Protein AF-A0A124E3X3-F1 (afdb_monomer_lite)

Structure (mmCIF, N/CA/C/O backbone):
data_AF-A0A124E3X3-F1
#
_entry.id   AF-A0A124E3X3-F1
#
loop_
_atom_site.group_PDB
_atom_site.id
_atom_site.type_symbol
_atom_site.label_atom_id
_atom_site.label_alt_id
_atom_site.label_comp_id
_atom_site.label_asym_id
_atom_site.label_entity_id
_atom_site.label_seq_id
_atom_site.pdbx_PDB_ins_code
_atom_site.Cartn_x
_atom_site.Cartn_y
_atom_site.Cartn_z
_atom_site.occupancy
_atom_site.B_iso_or_equiv
_atom_site.auth_seq_id
_atom_site.auth_comp_id
_atom_site.auth_asym_id
_atom_site.auth_atom_id
_atom_site.pdbx_PDB_model_num
ATOM 1 N N . MET A 1 1 ? 8.714 -7.446 16.337 1.00 58.38 1 MET A N 1
ATOM 2 C CA . MET A 1 1 ? 9.329 -7.108 15.034 1.00 58.38 1 MET A CA 1
ATOM 3 C C . MET A 1 1 ? 8.265 -7.274 13.971 1.00 58.38 1 MET A C 1
ATOM 5 O O . MET A 1 1 ? 7.716 -8.364 13.875 1.00 58.38 1 MET A O 1
ATOM 9 N N . ASP A 1 2 ? 7.947 -6.226 13.214 1.00 73.69 2 ASP A N 1
ATOM 10 C CA . ASP A 1 2 ? 7.037 -6.372 12.076 1.00 73.69 2 ASP A CA 1
ATOM 11 C C . ASP A 1 2 ? 7.681 -7.247 11.004 1.00 73.69 2 ASP A C 1
ATOM 13 O O . ASP A 1 2 ? 8.800 -6.977 10.561 1.00 73.69 2 ASP A O 1
ATOM 17 N N . SER A 1 3 ? 6.979 -8.296 10.583 1.00 84.81 3 SER A N 1
ATOM 18 C CA . SER A 1 3 ? 7.455 -9.166 9.511 1.00 84.81 3 SER A CA 1
ATOM 19 C C . SER A 1 3 ? 6.856 -8.714 8.181 1.00 84.81 3 SER A C 1
ATOM 21 O O . SER A 1 3 ? 5.655 -8.850 7.944 1.00 84.81 3 SER A O 1
ATOM 23 N N . ILE A 1 4 ? 7.699 -8.150 7.311 1.00 89.50 4 ILE A N 1
ATOM 24 C CA . ILE A 1 4 ? 7.328 -7.832 5.928 1.00 89.50 4 ILE A CA 1
ATOM 25 C C . ILE A 1 4 ? 7.674 -9.046 5.069 1.00 89.50 4 ILE A C 1
ATOM 27 O O . ILE A 1 4 ? 8.846 -9.394 4.910 1.00 89.50 4 ILE A O 1
ATOM 31 N N . LYS A 1 5 ? 6.654 -9.690 4.508 1.00 93.31 5 LYS A N 1
ATOM 32 C CA . LYS A 1 5 ? 6.790 -10.812 3.576 1.00 93.31 5 LYS A CA 1
ATOM 33 C C . LYS A 1 5 ? 6.248 -10.423 2.204 1.00 93.31 5 LYS A C 1
ATOM 35 O O . LYS A 1 5 ? 5.456 -9.494 2.064 1.00 93.31 5 LYS A O 1
ATOM 40 N N . TYR A 1 6 ? 6.681 -11.155 1.185 1.00 93.19 6 TYR A N 1
ATOM 41 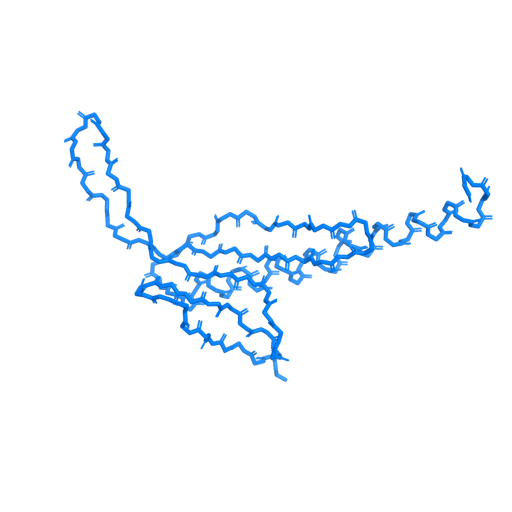C CA . TYR A 1 6 ? 6.237 -10.954 -0.189 1.00 93.19 6 TYR A CA 1
ATOM 42 C C . TYR A 1 6 ? 5.603 -12.236 -0.697 1.00 93.19 6 TYR A C 1
ATOM 44 O O . TYR A 1 6 ? 6.243 -13.287 -0.669 1.00 93.19 6 TYR A O 1
ATOM 52 N N . ARG A 1 7 ? 4.375 -12.144 -1.200 1.00 95.06 7 ARG A N 1
ATOM 53 C CA . ARG A 1 7 ? 3.743 -13.233 -1.945 1.00 95.06 7 ARG A CA 1
ATOM 54 C C . ARG A 1 7 ? 3.748 -12.863 -3.418 1.00 95.06 7 ARG A C 1
ATOM 56 O O . ARG A 1 7 ? 3.249 -11.806 -3.787 1.00 95.06 7 ARG A O 1
ATOM 63 N N . ARG A 1 8 ? 4.355 -13.693 -4.263 1.00 94.62 8 ARG A N 1
ATOM 64 C CA . ARG A 1 8 ? 4.367 -13.449 -5.710 1.00 94.62 8 ARG A CA 1
ATOM 65 C C . ARG A 1 8 ? 2.940 -13.573 -6.250 1.00 94.62 8 ARG A C 1
ATOM 67 O O . ARG A 1 8 ? 2.271 -14.553 -5.945 1.00 94.62 8 ARG A O 1
ATOM 74 N N . ILE A 1 9 ? 2.502 -12.569 -7.006 1.00 94.06 9 ILE A N 1
ATOM 75 C CA . ILE A 1 9 ? 1.223 -12.582 -7.732 1.00 94.06 9 ILE A CA 1
ATOM 76 C C . ILE A 1 9 ? 1.499 -12.948 -9.191 1.00 94.06 9 ILE A C 1
ATOM 78 O O . ILE A 1 9 ? 0.846 -13.822 -9.739 1.00 94.06 9 ILE A O 1
ATOM 82 N N . ASP A 1 10 ? 2.502 -12.302 -9.794 1.00 91.50 10 ASP A N 1
ATOM 83 C CA . ASP A 1 10 ? 2.890 -12.497 -11.192 1.00 91.50 10 ASP A CA 1
ATOM 84 C C . ASP A 1 10 ? 4.400 -12.227 -11.367 1.00 91.50 10 ASP A C 1
ATOM 86 O O . ASP A 1 10 ? 5.152 -12.027 -10.403 1.00 91.50 10 ASP A O 1
ATOM 90 N N . THR A 1 11 ? 4.885 -12.236 -12.600 1.00 88.69 11 THR A N 1
ATOM 91 C CA . THR A 1 11 ? 6.194 -11.729 -12.991 1.00 88.69 11 THR A CA 1
ATOM 92 C C . THR A 1 11 ? 6.294 -10.258 -12.623 1.00 88.69 11 THR A C 1
ATOM 94 O O . THR A 1 11 ? 5.453 -9.444 -12.985 1.00 88.69 11 THR A O 1
ATOM 97 N N . ASP A 1 12 ? 7.324 -9.929 -11.842 1.00 90.62 12 ASP A N 1
ATOM 98 C CA . ASP A 1 12 ? 7.582 -8.569 -11.377 1.00 90.62 12 ASP A CA 1
ATOM 99 C C . ASP A 1 12 ? 6.446 -7.917 -10.551 1.00 90.62 12 ASP A C 1
ATOM 101 O O . ASP A 1 12 ? 6.487 -6.711 -10.307 1.00 90.62 12 ASP A O 1
ATOM 105 N N . ARG A 1 13 ? 5.489 -8.699 -10.022 1.00 94.44 13 ARG A N 1
ATOM 106 C CA . ARG A 1 13 ? 4.403 -8.224 -9.144 1.00 94.44 13 ARG A CA 1
ATOM 107 C C . ARG A 1 13 ? 4.250 -9.089 -7.892 1.00 94.44 13 ARG A C 1
ATOM 109 O O . ARG A 1 13 ? 4.132 -10.312 -7.966 1.00 94.44 13 ARG A O 1
ATOM 116 N N . TYR A 1 14 ? 4.207 -8.442 -6.731 1.00 96.06 14 TYR A N 1
ATOM 117 C CA . TYR A 1 14 ? 4.158 -9.091 -5.421 1.00 96.06 14 TYR A CA 1
ATOM 118 C C . TYR A 1 14 ? 3.132 -8.411 -4.515 1.00 96.06 14 TYR A C 1
ATOM 120 O O . TYR A 1 14 ? 3.091 -7.187 -4.445 1.00 96.06 14 TYR A O 1
ATOM 128 N N . ALA A 1 15 ? 2.357 -9.196 -3.776 1.00 95.94 15 ALA A N 1
ATOM 129 C CA . ALA A 1 15 ? 1.607 -8.728 -2.621 1.00 95.94 15 ALA A CA 1
ATOM 130 C C . ALA A 1 15 ? 2.574 -8.427 -1.468 1.00 95.94 15 ALA A C 1
ATOM 132 O O . ALA A 1 15 ? 3.525 -9.181 -1.223 1.00 95.94 15 ALA A O 1
ATOM 133 N N . ILE A 1 16 ? 2.317 -7.331 -0.761 1.00 95.69 16 ILE A N 1
ATOM 134 C CA . ILE A 1 16 ? 3.004 -6.940 0.466 1.00 95.69 16 ILE A CA 1
ATOM 135 C C . ILE A 1 16 ? 2.202 -7.517 1.629 1.00 95.69 16 ILE A C 1
ATOM 137 O O . ILE A 1 16 ? 1.062 -7.116 1.864 1.00 95.69 16 ILE A O 1
ATOM 141 N N . LEU A 1 17 ? 2.807 -8.455 2.352 1.00 95.25 17 LEU A N 1
ATOM 142 C CA . LEU A 1 17 ? 2.236 -9.043 3.554 1.00 95.25 17 LEU A CA 1
ATOM 143 C C . LEU A 1 17 ? 2.885 -8.395 4.780 1.00 95.25 17 LEU A C 1
ATOM 145 O O . LEU A 1 17 ? 4.094 -8.530 4.975 1.00 95.25 17 LEU A O 1
ATOM 149 N N . LEU A 1 18 ? 2.094 -7.726 5.612 1.00 92.62 18 LEU A N 1
ATOM 150 C CA . LEU A 1 18 ? 2.518 -7.195 6.903 1.00 92.62 18 LEU A CA 1
ATOM 151 C C . LEU A 1 18 ? 1.913 -8.058 8.007 1.00 92.62 18 LEU A C 1
ATOM 153 O O . LEU A 1 18 ? 0.694 -8.145 8.129 1.00 92.62 18 LEU A O 1
ATOM 157 N N . ASN A 1 19 ? 2.761 -8.723 8.795 1.00 90.44 19 ASN A N 1
ATOM 158 C CA . ASN A 1 19 ? 2.325 -9.610 9.882 1.00 90.44 19 ASN A CA 1
ATOM 159 C C . ASN A 1 19 ? 1.325 -10.692 9.420 1.00 90.44 19 ASN A C 1
ATOM 161 O O . ASN A 1 19 ? 0.430 -11.084 10.155 1.00 90.44 19 ASN A O 1
ATOM 165 N N . GLY A 1 20 ? 1.485 -11.174 8.182 1.00 88.81 20 GLY A N 1
ATOM 166 C CA . GLY A 1 20 ? 0.618 -12.191 7.574 1.00 88.81 20 GLY A CA 1
ATOM 167 C C . GLY A 1 20 ? -0.593 -11.642 6.814 1.00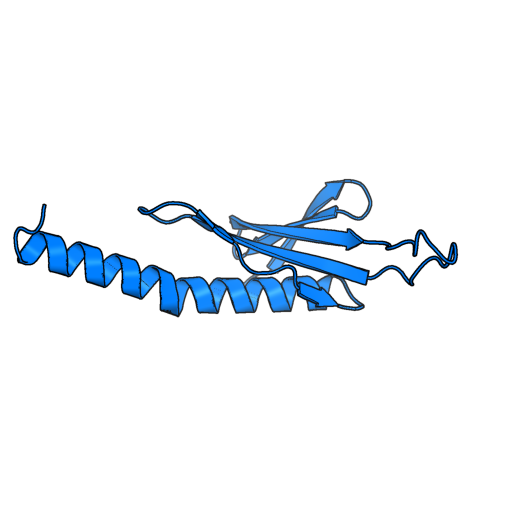 88.81 20 GLY A C 1
ATOM 168 O O . GLY A 1 20 ? -1.191 -12.389 6.045 1.00 88.81 20 GLY A O 1
ATOM 169 N N . HIS A 1 21 ? -0.906 -10.352 6.942 1.00 90.50 21 HIS A N 1
ATOM 170 C CA . HIS A 1 21 ? -2.029 -9.719 6.252 1.00 90.50 21 HIS A CA 1
ATOM 171 C C . HIS A 1 21 ? -1.579 -9.015 4.976 1.00 90.50 21 HIS A C 1
ATOM 173 O O . HIS A 1 21 ? -0.584 -8.292 4.978 1.00 90.50 21 HIS A O 1
ATOM 179 N N . GLU A 1 22 ? -2.316 -9.206 3.883 1.00 93.88 22 GLU A N 1
ATOM 180 C CA . GLU A 1 22 ? -2.086 -8.440 2.662 1.00 93.88 22 GLU A CA 1
ATOM 181 C C . GLU A 1 22 ? -2.542 -7.001 2.859 1.00 93.88 22 GLU A C 1
ATOM 183 O O . GLU A 1 22 ? -3.717 -6.742 3.097 1.00 93.88 22 GLU A O 1
ATOM 188 N N . ILE A 1 23 ? -1.591 -6.077 2.749 1.00 94.25 23 ILE A N 1
ATOM 189 C CA . ILE A 1 23 ? -1.851 -4.642 2.878 1.00 94.25 23 ILE A CA 1
ATOM 190 C C . ILE A 1 23 ? -1.734 -3.916 1.544 1.00 94.25 23 ILE A C 1
ATOM 192 O O . ILE A 1 23 ? -1.928 -2.714 1.504 1.00 94.25 23 ILE A O 1
ATOM 196 N N . GLY A 1 24 ? -1.348 -4.582 0.455 1.00 93.94 24 GLY A N 1
ATOM 197 C CA . GLY A 1 24 ? -1.158 -3.935 -0.841 1.00 93.94 24 GLY A CA 1
ATOM 198 C C . GLY A 1 24 ? -0.220 -4.696 -1.760 1.00 93.94 24 GLY A C 1
ATOM 199 O O . GLY A 1 24 ? 0.058 -5.876 -1.548 1.00 93.94 24 GLY A O 1
ATOM 200 N N . ALA A 1 25 ? 0.298 -4.017 -2.781 1.00 95.94 25 ALA A N 1
ATOM 201 C CA . ALA A 1 25 ? 1.145 -4.638 -3.789 1.00 95.94 25 ALA A CA 1
ATOM 202 C C . ALA A 1 25 ? 2.331 -3.757 -4.187 1.00 95.94 25 ALA A C 1
ATOM 204 O O . ALA A 1 25 ? 2.282 -2.529 -4.151 1.00 95.94 25 ALA A O 1
ATOM 205 N N . VAL A 1 26 ? 3.402 -4.421 -4.614 1.00 95.75 26 VAL A N 1
ATOM 206 C CA . VAL A 1 26 ? 4.580 -3.826 -5.235 1.00 95.75 26 VAL A CA 1
ATOM 207 C C . VAL A 1 26 ? 4.806 -4.463 -6.601 1.00 95.75 26 VAL A C 1
ATOM 209 O O . VAL A 1 26 ? 4.878 -5.686 -6.730 1.00 95.75 26 VAL A O 1
ATOM 212 N N . ALA A 1 27 ? 4.913 -3.632 -7.630 1.00 95.12 27 ALA A N 1
ATOM 213 C CA . ALA A 1 27 ? 5.108 -4.048 -9.009 1.00 95.12 27 ALA A CA 1
ATOM 214 C C . ALA A 1 27 ? 6.273 -3.290 -9.641 1.00 95.12 27 ALA A C 1
ATOM 216 O O . ALA A 1 27 ? 6.543 -2.139 -9.296 1.00 95.12 27 ALA A O 1
ATOM 217 N N . LYS A 1 28 ? 6.975 -3.922 -10.575 1.00 93.69 28 LYS A N 1
ATOM 218 C CA . LYS A 1 28 ? 7.944 -3.229 -11.420 1.00 93.69 28 LYS A CA 1
ATOM 219 C C . LYS A 1 28 ? 7.182 -2.532 -12.540 1.00 93.69 28 LYS A C 1
ATOM 221 O O . LYS A 1 28 ? 6.430 -3.169 -13.267 1.00 93.69 28 LYS A O 1
ATOM 226 N N . SER A 1 29 ? 7.389 -1.232 -12.675 1.00 88.38 29 SER A N 1
ATOM 227 C CA . SER A 1 29 ? 6.804 -0.417 -13.731 1.00 88.38 29 SER A CA 1
ATOM 228 C C . SER A 1 29 ? 7.892 0.071 -14.679 1.00 88.38 29 SER A C 1
ATOM 230 O O . SER A 1 29 ? 9.007 0.386 -14.253 1.00 88.38 29 SER A O 1
ATOM 232 N N . ARG A 1 30 ? 7.565 0.126 -15.969 1.00 85.25 30 ARG A N 1
ATOM 233 C CA . ARG A 1 30 ? 8.337 0.821 -17.001 1.00 85.25 30 ARG A CA 1
ATOM 234 C C . ARG A 1 30 ? 7.407 1.825 -17.656 1.00 85.25 30 ARG A C 1
ATOM 236 O O . ARG A 1 30 ? 6.314 1.453 -18.071 1.00 85.25 30 ARG A O 1
ATOM 243 N N . SER A 1 31 ? 7.847 3.069 -17.759 1.00 78.25 31 SER A N 1
ATOM 244 C CA . SER A 1 31 ? 7.188 4.072 -18.587 1.00 78.25 31 SER A CA 1
ATOM 245 C C . SER A 1 31 ? 7.888 4.159 -19.934 1.00 78.25 31 SER A C 1
ATOM 247 O O . SER A 1 31 ? 9.112 4.049 -20.019 1.00 78.25 31 SER A O 1
ATOM 249 N N . VAL A 1 32 ? 7.099 4.366 -20.981 1.00 79.88 32 VAL A N 1
ATOM 250 C CA . VAL A 1 32 ? 7.589 4.739 -22.305 1.00 79.88 32 VAL A CA 1
ATOM 251 C C . VAL A 1 32 ? 7.067 6.138 -22.577 1.00 79.88 32 VAL A C 1
ATOM 253 O O . VAL A 1 32 ? 5.869 6.386 -22.438 1.00 79.88 32 VAL A O 1
ATOM 256 N N . ASN A 1 33 ? 7.956 7.060 -22.923 1.00 78.25 33 ASN A N 1
ATOM 257 C CA . ASN A 1 33 ? 7.544 8.362 -23.412 1.00 78.25 33 ASN A CA 1
ATOM 258 C C . ASN A 1 33 ? 6.967 8.174 -24.821 1.00 78.25 33 ASN A C 1
ATOM 260 O O . ASN A 1 33 ? 7.693 7.830 -25.748 1.00 78.25 33 ASN A O 1
ATOM 264 N N . LEU A 1 34 ? 5.658 8.373 -24.979 1.00 77.94 34 LEU A N 1
ATOM 265 C CA . LEU A 1 34 ? 4.962 8.148 -26.251 1.00 77.94 34 LEU A CA 1
ATOM 266 C C . LEU A 1 34 ? 5.329 9.175 -27.333 1.00 77.94 34 LEU A C 1
ATOM 268 O O . LEU A 1 34 ? 5.110 8.915 -28.511 1.00 77.94 34 LEU A O 1
ATOM 272 N N . THR A 1 35 ? 5.906 10.313 -26.945 1.00 82.75 35 THR A N 1
ATOM 273 C CA . THR A 1 35 ? 6.314 11.381 -27.865 1.00 82.75 35 THR A CA 1
ATOM 274 C C . THR A 1 35 ? 7.738 11.177 -28.378 1.00 82.75 35 THR A C 1
ATOM 276 O O . THR A 1 35 ? 8.023 11.481 -29.531 1.00 82.75 35 THR A O 1
ATOM 279 N N . THR A 1 36 ? 8.642 10.663 -27.537 1.00 83.81 36 THR A N 1
ATOM 280 C CA . THR A 1 36 ? 10.066 10.480 -27.888 1.00 83.81 36 THR A CA 1
ATOM 281 C C . THR A 1 36 ? 10.467 9.021 -28.104 1.00 83.81 36 THR A C 1
ATOM 283 O O . THR A 1 36 ? 11.583 8.753 -28.539 1.00 83.81 36 THR A O 1
ATOM 286 N N . GLY A 1 37 ? 9.595 8.065 -27.776 1.00 78.75 37 GLY A N 1
ATOM 287 C CA . GLY A 1 37 ? 9.894 6.630 -27.789 1.00 78.75 37 GLY A CA 1
ATOM 288 C C . GLY A 1 37 ? 10.858 6.178 -26.685 1.00 78.75 37 GLY A C 1
ATOM 289 O O . GLY A 1 37 ? 11.229 5.006 -26.633 1.00 78.75 37 GLY A O 1
ATOM 290 N N . GLU A 1 38 ? 11.279 7.080 -25.794 1.00 83.81 38 GLU A N 1
ATOM 291 C CA . GLU A 1 38 ? 12.264 6.773 -24.761 1.00 83.81 38 GLU A CA 1
ATOM 292 C C . GLU A 1 38 ? 11.676 5.835 -23.699 1.00 83.81 38 GLU A C 1
ATOM 294 O O . GLU A 1 38 ? 10.661 6.133 -23.062 1.00 83.81 38 GLU A O 1
ATOM 299 N N . VAL A 1 39 ? 12.339 4.699 -23.476 1.00 80.31 39 VAL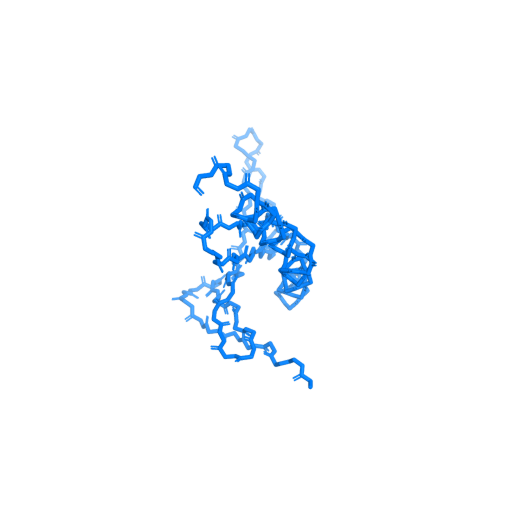 A N 1
ATOM 300 C CA . VAL A 1 39 ? 11.970 3.749 -22.424 1.00 80.31 39 VAL A CA 1
ATOM 301 C C . VAL A 1 39 ? 12.685 4.134 -21.135 1.00 80.31 39 VAL A C 1
ATOM 303 O O . VAL A 1 39 ? 13.902 3.989 -21.011 1.00 80.31 39 VAL A O 1
ATOM 306 N N . SER A 1 40 ? 11.924 4.587 -20.142 1.00 79.31 40 SER A N 1
ATOM 307 C CA . SER A 1 40 ? 12.476 4.909 -18.831 1.00 79.31 40 SER A CA 1
ATOM 308 C C . SER A 1 40 ? 12.966 3.647 -18.120 1.00 79.31 40 SER A C 1
ATOM 310 O O . SER A 1 40 ? 12.412 2.549 -18.266 1.00 79.31 40 SER A O 1
ATOM 312 N N . ARG A 1 41 ? 14.003 3.804 -17.289 1.00 80.56 41 ARG A N 1
ATOM 313 C CA . ARG A 1 41 ? 14.521 2.701 -16.472 1.00 80.56 41 ARG A CA 1
ATOM 314 C C . ARG A 1 41 ? 13.407 2.130 -15.582 1.00 80.56 41 ARG A C 1
ATOM 316 O O . ARG A 1 41 ? 12.673 2.906 -14.971 1.00 80.56 41 ARG A O 1
ATOM 323 N N . PRO A 1 42 ? 13.289 0.794 -15.468 1.00 84.69 42 PRO A N 1
ATOM 324 C CA . PRO A 1 42 ? 12.271 0.181 -14.630 1.00 84.69 42 PRO A CA 1
ATOM 325 C C . PRO A 1 42 ? 12.427 0.600 -13.166 1.00 84.69 42 PRO A C 1
ATOM 327 O O . PRO A 1 42 ? 13.509 0.465 -12.590 1.00 84.69 42 PRO A O 1
ATOM 330 N N . VAL A 1 43 ? 11.325 1.023 -12.553 1.00 91.62 43 VAL A N 1
ATOM 331 C CA . VAL A 1 43 ? 11.239 1.368 -11.127 1.00 91.62 43 VAL A CA 1
ATOM 332 C C . VAL A 1 43 ? 10.242 0.460 -10.422 1.00 91.62 43 VAL A C 1
ATOM 334 O O . VAL A 1 43 ? 9.300 -0.046 -11.026 1.00 91.62 43 VAL A O 1
ATOM 337 N N . TRP A 1 44 ? 10.439 0.234 -9.128 1.00 94.31 44 TRP A N 1
ATOM 338 C CA . TRP A 1 44 ? 9.460 -0.463 -8.303 1.00 94.31 44 TRP A CA 1
ATOM 339 C C . TRP A 1 44 ? 8.448 0.534 -7.771 1.00 94.31 44 TRP A C 1
ATOM 341 O O . TRP A 1 44 ? 8.825 1.534 -7.166 1.00 94.31 44 TRP A O 1
ATOM 351 N N . VAL A 1 45 ? 7.174 0.238 -7.972 1.00 94.12 45 VAL A N 1
ATOM 352 C CA . VAL A 1 45 ? 6.042 1.036 -7.517 1.00 94.12 45 VAL A CA 1
ATOM 353 C C . VAL A 1 45 ? 5.266 0.206 -6.512 1.00 94.12 45 VAL A C 1
ATOM 355 O O . VAL A 1 45 ? 4.879 -0.922 -6.808 1.00 94.12 45 VAL A O 1
ATOM 358 N N . ALA A 1 46 ? 5.061 0.745 -5.319 1.00 95.12 46 ALA A N 1
ATOM 359 C CA . ALA A 1 46 ? 4.303 0.105 -4.259 1.00 95.12 46 ALA A CA 1
ATOM 360 C C . ALA A 1 46 ? 3.134 0.986 -3.827 1.00 95.12 46 ALA A C 1
ATOM 362 O O . ALA A 1 46 ? 3.240 2.208 -3.817 1.00 95.12 46 ALA A O 1
ATOM 363 N N . HIS A 1 47 ? 2.040 0.353 -3.436 1.00 94.50 47 HIS A N 1
ATOM 364 C CA . HIS A 1 47 ? 0.914 1.000 -2.778 1.00 94.50 47 HIS A CA 1
ATOM 365 C C . HIS A 1 47 ? 0.396 0.078 -1.677 1.00 94.50 47 HIS A C 1
ATOM 367 O O . HIS A 1 47 ? 0.579 -1.142 -1.735 1.00 94.50 47 HIS A O 1
ATOM 373 N N . ALA A 1 48 ? -0.249 0.669 -0.683 1.00 93.94 48 ALA A N 1
ATOM 374 C CA . ALA A 1 48 ? -0.957 -0.027 0.368 1.00 93.94 48 ALA A CA 1
ATOM 375 C C . ALA A 1 48 ? -2.419 0.428 0.425 1.00 93.94 48 ALA A C 1
ATOM 377 O O . ALA A 1 48 ? -2.760 1.521 -0.021 1.00 93.94 48 ALA A O 1
ATOM 378 N N . LYS A 1 49 ? -3.278 -0.430 0.962 1.00 93.56 49 LYS A N 1
ATOM 379 C CA . LYS A 1 49 ? -4.706 -0.219 1.149 1.00 93.56 49 LYS A CA 1
ATOM 380 C C . LYS A 1 49 ? -5.050 -0.594 2.577 1.00 93.56 49 LYS A C 1
ATOM 382 O O . LYS A 1 49 ? -4.653 -1.659 3.047 1.00 93.56 49 LYS A O 1
ATOM 387 N N . ALA A 1 50 ? -5.781 0.276 3.250 1.00 90.19 50 ALA A N 1
ATOM 388 C CA . ALA A 1 50 ? -6.322 0.008 4.567 1.00 90.19 50 ALA A CA 1
ATOM 389 C C . ALA A 1 50 ? -7.842 -0.062 4.474 1.00 90.19 50 ALA A C 1
ATOM 391 O O . ALA A 1 50 ? -8.498 0.895 4.059 1.00 90.19 50 ALA A O 1
ATOM 392 N N . THR A 1 51 ? -8.385 -1.211 4.858 1.00 88.31 51 THR A N 1
ATOM 393 C CA . THR A 1 51 ? -9.827 -1.426 4.969 1.00 88.31 51 THR A CA 1
ATOM 394 C C . THR A 1 51 ? -10.281 -1.014 6.363 1.00 88.31 51 THR A C 1
ATOM 396 O O . THR A 1 51 ? -9.697 -1.440 7.358 1.00 88.31 51 THR A O 1
ATOM 399 N N . HIS A 1 52 ? -11.325 -0.197 6.440 1.00 84.69 52 HIS A N 1
ATOM 400 C CA . HIS A 1 52 ? -11.914 0.300 7.681 1.00 84.69 52 HIS A CA 1
ATOM 401 C C . HIS A 1 52 ? -13.450 0.342 7.566 1.00 84.69 52 HIS A C 1
ATOM 403 O O . HIS A 1 52 ? -13.981 0.196 6.465 1.00 84.69 52 HIS A O 1
ATOM 409 N N . PRO A 1 53 ? -14.200 0.555 8.667 1.00 83.06 53 PRO A N 1
ATOM 410 C CA . PRO A 1 53 ? -15.670 0.539 8.636 1.00 83.06 53 PRO A CA 1
ATOM 411 C C . PRO A 1 53 ? -16.296 1.508 7.622 1.00 83.06 53 PRO A C 1
ATOM 413 O O . PRO A 1 53 ? -17.350 1.230 7.064 1.00 83.06 53 PRO A O 1
ATOM 416 N N . PHE A 1 54 ? -15.614 2.620 7.343 1.00 84.75 54 PHE A N 1
ATOM 417 C CA . PHE A 1 54 ? -16.060 3.648 6.392 1.00 84.75 54 PHE A CA 1
ATOM 418 C C . PHE A 1 54 ? -15.655 3.391 4.928 1.00 84.75 54 PHE A C 1
ATOM 420 O O . PHE A 1 54 ? -15.890 4.246 4.081 1.00 84.75 54 PHE A O 1
ATOM 427 N N . GLY A 1 55 ? -14.999 2.265 4.621 1.00 88.69 55 GLY A N 1
ATOM 428 C CA . GLY A 1 55 ? -14.561 1.918 3.267 1.00 88.69 55 GLY A CA 1
ATOM 429 C C . GLY A 1 55 ? -13.086 1.527 3.167 1.00 88.69 55 GLY A C 1
ATOM 430 O O . GLY A 1 55 ? -12.500 0.961 4.089 1.00 88.69 55 GLY A O 1
ATOM 431 N N . VAL A 1 56 ? -12.487 1.795 2.006 1.00 89.38 56 VAL A N 1
ATOM 432 C CA . VAL A 1 56 ? -11.082 1.483 1.717 1.00 89.38 56 VAL A CA 1
ATOM 433 C C . VAL A 1 56 ? -10.350 2.773 1.396 1.00 89.38 56 VAL A C 1
ATOM 435 O O . VAL A 1 56 ? -10.759 3.506 0.498 1.00 89.38 56 VAL A O 1
ATOM 438 N N . THR A 1 57 ? -9.238 3.014 2.087 1.00 89.81 57 THR A N 1
ATOM 439 C CA . THR A 1 57 ? -8.335 4.119 1.761 1.00 89.81 57 THR A CA 1
ATOM 440 C C . THR A 1 57 ? -7.020 3.573 1.221 1.00 89.81 57 THR A C 1
ATOM 442 O O . THR A 1 57 ? -6.400 2.689 1.818 1.00 89.81 57 THR A O 1
ATOM 445 N N . GLU A 1 58 ? -6.589 4.104 0.080 1.00 90.12 58 GLU A N 1
ATOM 446 C CA . GLU A 1 58 ? -5.355 3.704 -0.594 1.00 90.12 58 GLU A CA 1
ATOM 447 C C . GLU A 1 58 ? -4.268 4.767 -0.425 1.00 90.12 58 GLU A C 1
ATOM 449 O O . GLU A 1 58 ? -4.521 5.968 -0.501 1.00 90.12 58 GLU A O 1
ATOM 454 N N . THR A 1 59 ? -3.030 4.327 -0.219 1.00 90.38 59 THR A N 1
ATOM 455 C CA . THR A 1 59 ? -1.867 5.216 -0.230 1.00 90.38 59 THR A CA 1
ATOM 456 C C . THR A 1 59 ? -1.506 5.586 -1.671 1.00 90.38 59 THR A C 1
ATOM 458 O O . THR A 1 59 ? -1.676 4.748 -2.564 1.00 90.38 59 THR A O 1
ATOM 461 N N . PRO A 1 60 ? -0.883 6.752 -1.918 1.00 89.44 60 PRO A N 1
ATOM 462 C CA . PRO A 1 60 ? -0.352 7.075 -3.239 1.00 89.44 60 PRO A CA 1
ATOM 463 C C . PRO A 1 60 ? 0.662 6.027 -3.723 1.00 89.44 60 PRO A C 1
ATOM 465 O O . PRO A 1 60 ? 1.275 5.302 -2.935 1.00 89.44 60 PRO A O 1
ATOM 468 N N . ALA A 1 61 ? 0.870 5.974 -5.038 1.00 89.75 61 ALA A N 1
ATOM 469 C CA . ALA A 1 61 ? 1.881 5.121 -5.646 1.00 89.75 61 ALA A CA 1
ATOM 470 C C . ALA A 1 61 ? 3.295 5.607 -5.277 1.00 89.75 61 ALA A C 1
ATOM 472 O O . ALA A 1 61 ? 3.743 6.669 -5.708 1.00 89.75 61 ALA A O 1
ATOM 473 N N . LEU A 1 62 ? 4.019 4.811 -4.493 1.00 92.00 62 LEU A N 1
ATOM 474 C CA . LEU A 1 62 ? 5.348 5.135 -3.984 1.00 92.00 62 LEU A CA 1
ATOM 475 C C . LEU A 1 62 ? 6.419 4.410 -4.790 1.00 92.00 62 LEU A C 1
ATOM 477 O O . LEU A 1 62 ? 6.455 3.180 -4.852 1.00 92.00 62 LEU A O 1
ATOM 481 N N . GLN A 1 63 ? 7.324 5.181 -5.385 1.00 92.31 63 GLN A N 1
ATOM 482 C CA . GLN A 1 63 ? 8.362 4.654 -6.265 1.00 92.31 63 GLN A CA 1
ATOM 483 C C . GLN A 1 63 ? 9.698 4.474 -5.533 1.00 92.31 63 GLN A C 1
ATOM 485 O O . GLN A 1 63 ? 10.049 5.261 -4.648 1.00 92.31 63 GLN A O 1
ATOM 490 N N . ALA A 1 64 ? 10.470 3.453 -5.908 1.00 91.25 64 ALA A N 1
ATOM 491 C CA . ALA A 1 64 ? 11.869 3.290 -5.521 1.00 91.25 64 ALA A CA 1
ATOM 492 C C . ALA A 1 64 ? 12.649 2.432 -6.530 1.00 91.25 64 ALA A C 1
ATOM 494 O O . ALA A 1 64 ? 12.089 1.649 -7.293 1.00 91.25 64 ALA A O 1
ATOM 495 N N . THR A 1 65 ? 13.978 2.515 -6.486 1.00 89.25 65 THR A N 1
ATOM 496 C CA . THR A 1 65 ? 14.871 1.699 -7.329 1.00 89.25 65 THR A CA 1
ATOM 497 C C . THR A 1 65 ? 14.908 0.225 -6.920 1.00 89.25 65 THR A C 1
ATOM 499 O O . THR A 1 65 ? 15.241 -0.639 -7.728 1.00 89.25 65 THR A O 1
ATOM 502 N N . ARG A 1 66 ? 14.542 -0.093 -5.671 1.00 91.75 66 ARG A N 1
ATOM 503 C CA . ARG A 1 66 ? 14.524 -1.456 -5.121 1.00 91.75 66 ARG A CA 1
ATOM 504 C C . ARG A 1 66 ? 13.131 -1.816 -4.611 1.00 91.75 66 ARG A C 1
ATOM 506 O O . ARG A 1 66 ? 12.503 -1.012 -3.922 1.00 91.75 66 ARG A O 1
ATOM 513 N N . ARG A 1 67 ? 12.707 -3.066 -4.845 1.00 92.31 67 ARG A N 1
ATOM 514 C CA . ARG A 1 67 ? 11.425 -3.619 -4.363 1.00 92.31 67 ARG A CA 1
ATOM 515 C C . ARG A 1 67 ? 11.230 -3.403 -2.865 1.00 92.31 67 ARG A C 1
ATOM 517 O O . ARG A 1 67 ? 10.200 -2.889 -2.450 1.00 92.31 67 ARG A O 1
ATOM 524 N N . GLY A 1 68 ? 12.235 -3.777 -2.067 1.00 91.94 68 GLY A N 1
ATOM 525 C CA . GLY A 1 68 ? 12.169 -3.674 -0.607 1.00 91.94 68 GLY A CA 1
ATOM 526 C C . GLY A 1 68 ? 12.012 -2.235 -0.120 1.00 91.94 68 GLY A C 1
ATOM 527 O O . GLY A 1 68 ? 11.262 -1.985 0.813 1.00 91.94 68 GLY A O 1
ATOM 528 N N . THR A 1 69 ? 12.646 -1.274 -0.795 1.00 93.56 69 THR A N 1
ATOM 529 C CA . THR A 1 69 ? 12.514 0.149 -0.464 1.00 93.56 69 THR A CA 1
ATOM 530 C C . THR A 1 69 ? 11.125 0.681 -0.812 1.00 93.56 69 THR A C 1
ATOM 532 O O . THR A 1 69 ? 10.542 1.398 -0.003 1.00 93.56 69 THR A O 1
ATOM 535 N N . ALA A 1 70 ? 10.571 0.315 -1.973 1.00 92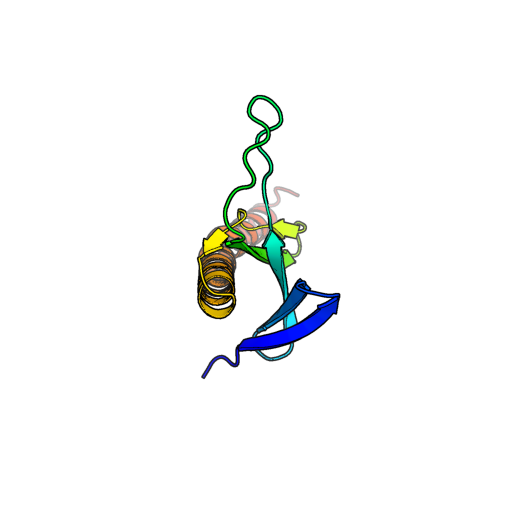.88 70 ALA A N 1
ATOM 536 C CA . ALA A 1 70 ? 9.206 0.697 -2.343 1.00 92.88 70 ALA A CA 1
ATOM 537 C C . ALA A 1 70 ? 8.189 0.110 -1.349 1.00 92.88 70 ALA A C 1
ATOM 539 O O . ALA A 1 70 ? 7.355 0.833 -0.812 1.00 92.88 70 ALA A O 1
ATOM 540 N N . ALA A 1 71 ? 8.323 -1.178 -1.022 1.00 92.81 71 ALA A N 1
ATOM 541 C CA . ALA A 1 71 ? 7.461 -1.846 -0.054 1.00 92.81 71 ALA A CA 1
ATOM 542 C C . ALA A 1 71 ? 7.579 -1.257 1.360 1.00 92.81 71 ALA A C 1
ATOM 544 O O . ALA A 1 71 ? 6.561 -1.032 2.002 1.00 92.81 71 ALA A O 1
ATOM 545 N N . ALA A 1 72 ? 8.787 -0.940 1.834 1.00 92.62 72 ALA A N 1
ATOM 546 C CA . ALA A 1 72 ? 8.977 -0.291 3.131 1.00 92.62 72 ALA A CA 1
ATOM 547 C C . ALA A 1 72 ? 8.320 1.099 3.184 1.00 92.62 72 ALA A C 1
ATOM 549 O O . ALA A 1 72 ? 7.706 1.449 4.190 1.00 92.62 72 ALA A O 1
ATOM 550 N N . ARG A 1 73 ? 8.397 1.874 2.091 1.00 94.31 73 ARG A N 1
ATOM 551 C CA . ARG A 1 73 ? 7.688 3.158 1.968 1.00 94.31 73 ARG A CA 1
ATOM 552 C C . ARG A 1 73 ? 6.171 2.965 2.034 1.00 94.31 73 ARG A C 1
ATOM 554 O O . ARG A 1 73 ? 5.520 3.691 2.776 1.00 94.31 73 ARG A O 1
ATOM 561 N N . ALA A 1 74 ? 5.631 1.968 1.329 1.00 93.56 74 ALA A N 1
ATOM 562 C CA . ALA A 1 74 ? 4.207 1.636 1.378 1.00 93.56 74 ALA A CA 1
ATOM 563 C C . ALA A 1 74 ? 3.755 1.159 2.769 1.00 93.56 74 ALA A C 1
ATOM 565 O O . ALA A 1 74 ? 2.725 1.607 3.254 1.00 93.56 74 ALA A O 1
ATOM 566 N N . VAL A 1 75 ? 4.547 0.327 3.457 1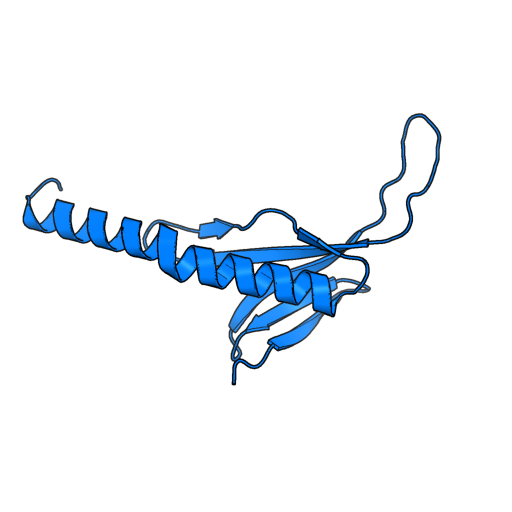.00 93.56 75 VAL A N 1
ATOM 567 C CA . VAL A 1 75 ? 4.274 -0.102 4.843 1.00 93.56 75 VAL A CA 1
ATOM 568 C C . VAL A 1 75 ? 4.275 1.089 5.801 1.00 93.56 75 VAL A C 1
ATOM 570 O O . VAL A 1 75 ? 3.421 1.168 6.680 1.00 93.56 75 VAL A O 1
ATOM 573 N N . ARG A 1 76 ? 5.217 2.027 5.648 1.00 93.81 76 ARG A N 1
ATOM 574 C CA . ARG A 1 76 ? 5.252 3.240 6.473 1.00 93.81 76 ARG A CA 1
ATOM 575 C C . ARG A 1 76 ? 4.008 4.101 6.241 1.00 93.81 76 ARG A C 1
ATOM 577 O O . ARG A 1 76 ? 3.339 4.436 7.210 1.00 93.81 76 ARG A O 1
ATOM 584 N N . ALA A 1 77 ? 3.666 4.370 4.981 1.00 92.06 77 ALA A N 1
ATOM 585 C CA . ALA A 1 77 ? 2.467 5.130 4.629 1.00 92.06 77 ALA A CA 1
ATOM 586 C C . ALA A 1 77 ? 1.182 4.446 5.129 1.00 92.06 77 ALA A C 1
ATOM 588 O O . ALA A 1 77 ? 0.296 5.107 5.653 1.00 92.06 77 ALA A O 1
ATOM 589 N N . TYR A 1 78 ? 1.103 3.114 5.047 1.00 92.38 78 TYR A N 1
ATOM 590 C CA . TYR A 1 78 ? -0.001 2.332 5.610 1.00 92.38 78 TYR A CA 1
ATOM 591 C C . TYR A 1 78 ? -0.146 2.539 7.121 1.00 92.38 78 TYR A C 1
ATOM 593 O O . TYR A 1 78 ? -1.250 2.758 7.615 1.00 92.38 78 TYR A O 1
ATOM 601 N N . LYS A 1 79 ? 0.965 2.495 7.865 1.00 91.56 79 LYS A N 1
ATOM 602 C CA . LYS A 1 79 ? 0.955 2.720 9.316 1.00 91.56 79 LYS A CA 1
ATOM 603 C C . LYS A 1 79 ? 0.541 4.142 9.673 1.00 91.56 79 LYS A C 1
ATOM 605 O O . LYS A 1 79 ? -0.253 4.311 10.588 1.00 91.56 79 LYS A O 1
ATOM 610 N N . GLU A 1 80 ? 1.052 5.136 8.953 1.00 91.50 80 GLU A N 1
ATOM 611 C CA . GLU A 1 80 ? 0.663 6.542 9.123 1.00 91.50 80 GLU A CA 1
ATOM 612 C C . GLU A 1 80 ? -0.840 6.728 8.869 1.00 91.50 80 GLU A C 1
ATOM 614 O O . GLU A 1 80 ? -1.529 7.375 9.654 1.00 91.50 80 GLU A O 1
ATOM 619 N N . LEU A 1 81 ? -1.371 6.078 7.832 1.00 88.94 81 LEU A N 1
ATOM 620 C CA . LEU A 1 81 ? -2.790 6.111 7.490 1.00 88.94 81 LEU A CA 1
ATOM 621 C C . LEU A 1 81 ? -3.663 5.467 8.575 1.00 88.94 81 LEU A C 1
ATOM 623 O O . LEU A 1 81 ? -4.688 6.028 8.965 1.00 88.94 81 LEU A O 1
ATOM 627 N N . CYS A 1 82 ? -3.231 4.317 9.099 1.00 87.38 82 CYS A N 1
ATOM 628 C CA . CYS A 1 82 ? -3.916 3.637 10.194 1.00 87.38 82 CYS A CA 1
ATOM 629 C C . CYS A 1 82 ? -3.870 4.442 11.495 1.00 87.38 82 CYS A C 1
ATOM 631 O O . CYS A 1 82 ? -4.872 4.501 12.196 1.00 87.38 82 CYS A O 1
ATOM 633 N N . ALA A 1 83 ? -2.731 5.054 11.822 1.00 88.31 83 ALA A N 1
ATOM 634 C CA . ALA A 1 83 ? -2.543 5.783 13.073 1.00 88.31 83 ALA A CA 1
ATOM 635 C C . ALA A 1 83 ? -3.187 7.179 13.071 1.00 88.31 83 ALA A C 1
ATOM 637 O O . ALA A 1 83 ? -3.558 7.672 14.132 1.00 88.31 83 ALA A O 1
ATOM 638 N N . GLY A 1 84 ? -3.299 7.818 11.904 1.00 87.38 84 GLY A N 1
ATOM 639 C CA . GLY A 1 84 ? -3.886 9.147 11.752 1.00 87.38 84 GLY A CA 1
ATOM 640 C C . GLY A 1 84 ? -5.323 9.086 11.249 1.00 87.38 84 GLY A C 1
ATOM 641 O O . GLY A 1 84 ? -6.272 9.118 12.026 1.00 87.38 84 GLY A O 1
ATOM 642 N N . GLN A 1 85 ? -5.480 8.997 9.928 1.00 84.19 85 GLN A N 1
ATOM 643 C CA . GLN A 1 85 ? -6.763 9.198 9.251 1.00 84.19 85 GLN A CA 1
ATOM 644 C C . GLN A 1 85 ? -7.856 8.222 9.710 1.00 84.19 85 GLN A C 1
ATOM 646 O O . GLN A 1 85 ? -8.979 8.648 9.963 1.00 84.19 85 GLN A O 1
ATOM 651 N N . ILE A 1 86 ? -7.547 6.928 9.846 1.00 83.56 86 ILE A N 1
ATOM 652 C CA . ILE A 1 86 ? -8.551 5.931 10.258 1.00 83.56 86 ILE A CA 1
ATOM 653 C C . ILE A 1 86 ? -8.976 6.143 11.711 1.00 83.56 86 ILE A C 1
ATOM 655 O O . ILE A 1 86 ? -10.165 6.079 12.017 1.00 83.56 86 ILE A O 1
ATOM 659 N N . VAL A 1 87 ? -8.022 6.425 12.600 1.00 87.31 87 VAL A N 1
ATOM 660 C CA . VAL A 1 87 ? -8.312 6.718 14.009 1.00 87.31 87 VAL A CA 1
ATOM 661 C C . VAL A 1 87 ? -9.205 7.951 14.133 1.00 87.31 87 VAL A C 1
ATOM 663 O O . VAL A 1 87 ? -10.176 7.914 14.884 1.00 87.31 87 VAL A O 1
ATOM 666 N N . GLU A 1 88 ? -8.927 9.012 13.377 1.00 87.44 88 GLU A N 1
ATOM 667 C CA . GLU A 1 88 ? -9.765 10.215 13.373 1.00 87.44 88 GLU A CA 1
ATOM 668 C C . GLU A 1 88 ? -11.182 9.934 12.860 1.00 87.44 88 GLU A C 1
ATOM 670 O O . GLU A 1 88 ? -12.148 10.352 13.493 1.00 87.44 88 GLU A O 1
ATOM 675 N N . LEU A 1 89 ? -11.339 9.149 11.788 1.00 85.38 89 LEU A N 1
ATOM 676 C CA . LEU A 1 89 ? -12.667 8.752 11.303 1.00 85.38 89 LEU A CA 1
ATOM 677 C C . LEU A 1 89 ? -13.455 7.965 12.360 1.00 85.38 89 LEU A C 1
ATOM 679 O O . LEU A 1 89 ? -14.636 8.234 12.573 1.00 85.38 89 LEU A O 1
ATOM 683 N N . CYS A 1 90 ? -12.804 7.039 13.069 1.00 84.75 90 CYS A N 1
ATOM 684 C CA . CYS A 1 90 ? -13.440 6.294 14.155 1.00 84.75 90 CYS A CA 1
ATOM 685 C C . CYS A 1 90 ? -13.864 7.204 15.318 1.00 84.75 90 CYS A C 1
ATOM 687 O O . CYS A 1 90 ? -14.945 7.018 15.872 1.00 84.75 90 CYS A O 1
ATOM 689 N N . LYS A 1 91 ? -13.049 8.206 15.677 1.00 88.25 91 LYS A N 1
ATOM 690 C CA . LYS A 1 91 ? -13.409 9.189 16.715 1.00 88.25 91 LYS A CA 1
ATOM 691 C C . LYS A 1 91 ? -14.596 10.055 16.298 1.00 88.25 91 LYS A C 1
ATOM 693 O O . LYS A 1 91 ? -15.468 10.326 17.123 1.00 88.25 91 LYS A O 1
ATOM 698 N N . ILE A 1 92 ? -14.630 10.490 15.038 1.00 86.94 92 ILE A N 1
ATOM 699 C CA . ILE A 1 92 ? -15.740 11.279 14.489 1.00 86.94 92 ILE A CA 1
ATOM 700 C C . ILE A 1 92 ? -17.033 10.458 14.529 1.00 86.94 92 ILE A C 1
ATOM 702 O O . ILE A 1 92 ? -18.051 10.978 14.978 1.00 86.94 92 ILE A O 1
ATOM 706 N N . ASP A 1 93 ? -16.990 9.181 14.135 1.00 87.25 93 ASP A N 1
ATOM 707 C CA . ASP A 1 93 ? -18.158 8.291 14.200 1.00 87.25 93 ASP A CA 1
ATOM 708 C C . ASP A 1 93 ? -18.655 8.098 15.632 1.00 87.25 93 ASP A C 1
ATOM 710 O O . ASP A 1 93 ? -19.843 8.265 15.901 1.00 87.25 93 ASP A O 1
ATOM 714 N N . GLN A 1 94 ? -17.746 7.827 16.572 1.00 87.62 94 GLN A N 1
ATOM 715 C CA . GLN A 1 94 ? -18.098 7.713 17.985 1.00 87.62 94 GLN A CA 1
ATOM 716 C C . GLN A 1 94 ? -18.758 9.000 18.502 1.00 87.62 94 GLN A C 1
ATOM 718 O O . GLN A 1 94 ? -19.820 8.947 19.120 1.00 87.62 94 GLN A O 1
ATOM 723 N N . THR A 1 95 ? -18.171 10.159 18.195 1.00 90.12 95 THR A N 1
ATOM 724 C CA . THR A 1 95 ? -18.703 11.464 18.615 1.00 90.12 95 THR A CA 1
ATOM 725 C C . THR A 1 95 ? -20.078 11.737 18.001 1.00 90.12 95 THR A C 1
ATOM 727 O O . THR A 1 95 ? -20.955 12.277 18.673 1.00 90.12 95 THR A O 1
ATOM 730 N N . GLY A 1 96 ? -20.289 11.360 16.736 1.00 87.25 96 GLY A N 1
ATOM 731 C CA . GLY A 1 96 ? -21.579 11.496 16.061 1.00 87.25 96 GLY A CA 1
ATOM 732 C C . GLY A 1 96 ? -22.674 10.669 16.730 1.00 87.25 96 GLY A C 1
ATOM 733 O O . GLY A 1 96 ? -23.755 11.195 16.995 1.00 87.25 96 GLY A O 1
ATOM 734 N N . ARG A 1 97 ? -22.367 9.419 17.101 1.00 87.62 97 ARG A N 1
ATOM 735 C CA . ARG A 1 97 ? -23.297 8.542 17.833 1.00 87.62 97 ARG A CA 1
ATOM 736 C C . ARG A 1 97 ? -23.624 9.069 19.226 1.00 87.62 97 ARG A C 1
ATOM 738 O O . ARG A 1 97 ? -24.787 9.099 19.609 1.00 87.62 97 ARG A O 1
ATOM 745 N N . GLU A 1 98 ? -22.621 9.527 19.975 1.00 91.44 98 GLU A N 1
ATOM 746 C CA . GLU A 1 98 ? -22.821 10.108 21.314 1.00 91.44 98 GLU A CA 1
ATOM 747 C C . GLU A 1 98 ? -23.688 11.377 21.278 1.00 91.44 98 GLU A C 1
ATOM 749 O O . GLU A 1 98 ? -24.402 11.673 22.235 1.00 91.44 98 GLU A O 1
ATOM 754 N N . ARG A 1 99 ? -23.653 12.120 20.165 1.00 90.19 99 ARG A N 1
ATOM 755 C CA . ARG A 1 99 ? -24.436 13.347 19.960 1.00 90.19 99 ARG A CA 1
ATOM 756 C C . ARG A 1 99 ? -25.762 13.128 19.225 1.00 90.19 99 ARG A C 1
ATOM 758 O O . ARG A 1 99 ? -26.469 14.107 18.991 1.00 90.19 99 ARG A O 1
ATOM 765 N N . GLY A 1 100 ? -26.097 11.888 18.860 1.00 87.69 100 GLY A N 1
ATOM 766 C CA . GLY A 1 100 ? -27.329 11.551 18.142 1.00 87.69 100 GLY A CA 1
ATOM 767 C C . GLY A 1 100 ? -27.417 12.168 16.744 1.00 87.69 100 GLY A C 1
ATOM 768 O O . GLY A 1 100 ? -28.499 12.545 16.304 1.00 87.69 100 GLY A O 1
ATOM 769 N N . TRP A 1 101 ? -26.280 12.342 16.066 1.00 83.88 101 TRP A N 1
ATOM 770 C CA . TRP A 1 101 ? -26.241 12.892 14.707 1.00 83.88 101 TRP A CA 1
ATOM 771 C C . TRP A 1 101 ? -26.771 11.911 13.653 1.00 83.88 101 TRP A C 1
ATOM 773 O O . TRP A 1 101 ? -27.151 12.351 12.566 1.00 83.88 101 TRP A O 1
ATOM 783 N N . TRP A 1 102 ? -26.813 10.618 13.981 1.00 77.12 102 TRP A N 1
ATOM 784 C CA . TRP A 1 102 ? -27.506 9.548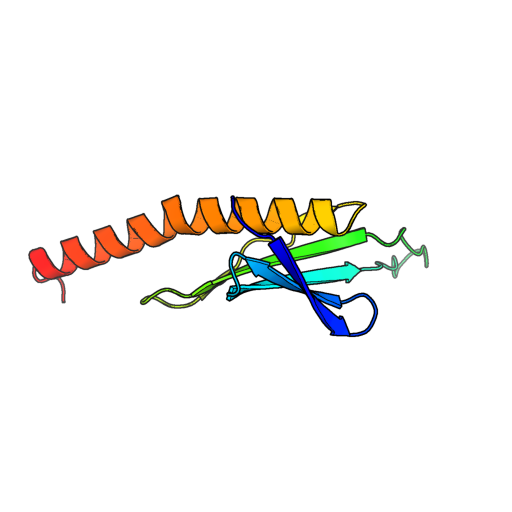 13.262 1.00 77.12 102 TRP A CA 1
ATOM 785 C C . TRP A 1 102 ? -27.715 8.336 14.175 1.00 77.12 102 TRP A C 1
ATOM 787 O O . TRP A 1 102 ? -27.022 8.249 15.218 1.00 77.12 102 TRP A O 1
#

Sequence (102 aa):
MDSIKYRRIDTDRYAILLNGHEIGAVAKSRSVNLTTGEVSRPVWVAHAKATHPFGVTETPALQATRRGTAAARAVRAYKELCAGQIVELCKIDQTGRERGWW

pLDDT: mean 88.95, std 5.84, range [58.38, 96.06]

Foldseek 3Di:
DWDWDWDDPDVQKTFTATVNDGFWIKGWDWDADPVPRDIDDIWIWIKGWDQAPVGIDIDPTAIDRDRVVNSVVRVVSSVVCVVPVRVVVVVVVVVCVVVVVD

Radius of gyration: 17.39 Å; chains: 1; bounding box: 42×27×49 Å

Secondary structure (DSSP, 8-state):
---EEEEEEETTEEEEEETTEEEEEEEEE--B-TTT--BPPPEEEEEEEEEETTEEEE---EEESSHHHHHHHHHHHHHHHIIIIIHHHHHHHHHHHHTT--

Organism: NCBI:txid144550